Protein AF-A0A6G1ZBQ8-F1 (afdb_monomer_lite)

Organism: NCBI:txid328812

pLDDT: mean 77.05, std 15.31, range [40.59, 96.75]

Secondary structure (DSSP, 8-state):
--HHHHHHHHHHHH---HHHHHHHHHHHHHHHHHHHHSTTSHHHHHHHHHHHHHHHHHHHHHHHHT--

Foldseek 3Di:
DDPLVVLVVCCVVVVDDSVVSSVVVVVVVVVVVVVCVPPPCVPPVVVVVVVVVVVVVVVVVVVVVVVD

InterPro domains:
  IPR000119 Histone-like DNA-binding protein [PF00216] (1-37)
  IPR010992 Integration host factor (IHF)-like DNA-binding domain superfamily [G3DSA:4.10.520.10] (1-67)
  IPR010992 Integration host factor (IHF)-like DNA-binding domain superfamily [SSF47729] (1-39)

Structure (mmCIF, N/CA/C/O backbone):
data_AF-A0A6G1ZBQ8-F1
#
_entry.id   AF-A0A6G1ZBQ8-F1
#
loop_
_atom_site.group_PDB
_atom_site.id
_atom_site.type_symbol
_atom_site.label_atom_id
_atom_site.label_alt_id
_a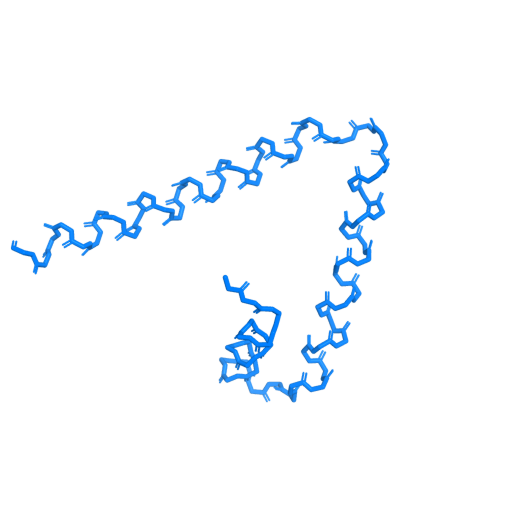tom_site.label_comp_id
_atom_site.label_asym_id
_atom_site.label_entity_id
_atom_site.label_seq_id
_atom_site.pdbx_PDB_ins_code
_atom_site.Cartn_x
_atom_site.Cartn_y
_atom_site.Cartn_z
_atom_site.occupancy
_atom_site.B_iso_or_equiv
_atom_site.auth_seq_id
_atom_site.auth_comp_id
_atom_site.auth_asym_id
_atom_site.auth_atom_id
_atom_site.pdbx_PDB_model_num
ATOM 1 N N . MET A 1 1 ? 1.721 12.544 -0.516 1.00 59.09 1 MET A N 1
ATOM 2 C CA . MET A 1 1 ? 2.216 11.730 -1.639 1.00 59.09 1 MET A CA 1
ATOM 3 C C . MET A 1 1 ? 0.993 11.187 -2.339 1.00 59.09 1 MET A C 1
ATOM 5 O O . MET A 1 1 ? 0.123 10.666 -1.649 1.00 59.09 1 MET A O 1
ATOM 9 N N . ASN A 1 2 ? 0.856 11.410 -3.640 1.00 84.81 2 ASN A N 1
ATOM 10 C CA . ASN A 1 2 ? -0.246 10.843 -4.414 1.00 84.81 2 ASN A CA 1
ATOM 11 C C . ASN A 1 2 ? 0.073 9.385 -4.803 1.00 84.81 2 ASN A C 1
ATOM 13 O O . ASN A 1 2 ? 1.226 8.955 -4.750 1.00 84.81 2 ASN A O 1
ATOM 17 N N . LYS A 1 3 ? -0.946 8.613 -5.191 1.00 86.31 3 LYS A N 1
ATOM 18 C CA . LYS A 1 3 ? -0.817 7.178 -5.497 1.00 86.31 3 LYS A CA 1
ATOM 19 C C . LYS A 1 3 ? 0.240 6.879 -6.570 1.00 86.31 3 LYS A C 1
ATOM 21 O O . LYS A 1 3 ? 1.005 5.930 -6.439 1.00 86.31 3 LYS A O 1
ATOM 26 N N . ARG A 1 4 ? 0.348 7.737 -7.591 1.00 88.00 4 ARG A N 1
ATOM 27 C CA . ARG A 1 4 ? 1.345 7.597 -8.668 1.00 88.00 4 ARG A CA 1
ATOM 28 C C . ARG A 1 4 ? 2.776 7.770 -8.164 1.00 88.00 4 ARG A C 1
ATOM 30 O O . ARG A 1 4 ? 3.647 7.006 -8.565 1.00 88.00 4 ARG A O 1
ATOM 37 N N . GLU A 1 5 ? 3.017 8.737 -7.283 1.00 89.88 5 GLU A N 1
ATOM 38 C CA . GLU A 1 5 ? 4.330 8.940 -6.655 1.00 89.88 5 GLU A CA 1
ATOM 39 C C . GLU A 1 5 ? 4.743 7.723 -5.816 1.00 89.88 5 GLU A C 1
ATOM 41 O O . GLU A 1 5 ? 5.901 7.314 -5.860 1.00 89.88 5 GLU A O 1
ATOM 46 N N . VAL A 1 6 ? 3.794 7.111 -5.096 1.00 87.88 6 VAL A N 1
ATOM 47 C CA . VAL A 1 6 ? 4.027 5.879 -4.322 1.00 87.88 6 VAL A CA 1
ATOM 48 C C . VAL A 1 6 ? 4.397 4.720 -5.239 1.00 87.88 6 VAL A C 1
ATOM 50 O O . VAL A 1 6 ? 5.433 4.097 -5.022 1.00 87.88 6 VAL A O 1
ATOM 53 N N . ILE A 1 7 ? 3.599 4.463 -6.279 1.00 92.81 7 ILE A N 1
ATOM 54 C CA . ILE A 1 7 ? 3.852 3.381 -7.242 1.00 92.81 7 ILE A CA 1
ATOM 55 C C . ILE A 1 7 ? 5.234 3.549 -7.881 1.00 92.81 7 ILE A C 1
ATOM 57 O O . ILE A 1 7 ? 6.019 2.605 -7.897 1.00 92.81 7 ILE A O 1
ATOM 61 N N . SER A 1 8 ? 5.561 4.762 -8.338 1.00 92.06 8 SER A N 1
ATOM 62 C CA . SER A 1 8 ? 6.857 5.057 -8.956 1.00 92.06 8 SER A CA 1
ATOM 63 C C . SER A 1 8 ? 8.021 4.802 -7.997 1.00 92.06 8 SER A C 1
ATOM 65 O O . SER A 1 8 ? 8.996 4.162 -8.378 1.00 92.06 8 SER A O 1
ATOM 67 N N . ALA A 1 9 ? 7.919 5.261 -6.746 1.00 91.75 9 ALA A N 1
ATOM 68 C CA . ALA A 1 9 ? 8.975 5.085 -5.753 1.00 91.75 9 ALA A CA 1
ATOM 69 C C . ALA A 1 9 ? 9.158 3.617 -5.331 1.00 91.75 9 ALA A C 1
ATOM 71 O O . ALA A 1 9 ? 10.278 3.186 -5.052 1.00 91.75 9 ALA A O 1
ATOM 72 N N . VAL A 1 10 ? 8.071 2.843 -5.258 1.00 90.00 10 VAL A N 1
ATOM 73 C CA . VAL A 1 10 ? 8.129 1.412 -4.931 1.00 90.00 10 VAL A CA 1
ATOM 74 C C . VAL A 1 10 ? 8.736 0.628 -6.090 1.00 90.00 10 VAL A C 1
ATOM 76 O O . VAL A 1 10 ? 9.634 -0.179 -5.852 1.00 90.00 10 VAL A O 1
ATOM 79 N N . ALA A 1 11 ? 8.316 0.900 -7.327 1.00 95.19 11 ALA A N 1
ATOM 80 C CA . ALA A 1 11 ? 8.868 0.268 -8.522 1.00 95.19 11 ALA A CA 1
ATOM 81 C C . ALA A 1 11 ? 10.378 0.530 -8.655 1.00 95.19 11 ALA A C 1
ATOM 83 O O . ALA A 1 11 ? 11.159 -0.410 -8.781 1.00 95.19 11 ALA A O 1
ATOM 84 N N . GLU A 1 12 ? 10.805 1.791 -8.512 1.00 95.31 12 GLU A N 1
ATOM 85 C CA . GLU A 1 12 ? 12.220 2.186 -8.573 1.00 95.31 12 GLU A CA 1
ATOM 86 C C . GLU A 1 12 ? 13.084 1.436 -7.545 1.00 95.31 12 GLU A C 1
ATOM 88 O O . GLU A 1 12 ? 14.184 0.988 -7.857 1.00 95.31 12 GLU A O 1
ATOM 93 N N . ARG A 1 13 ? 12.585 1.268 -6.315 1.00 94.75 13 ARG A N 1
ATOM 94 C CA . ARG A 1 13 ? 13.351 0.654 -5.217 1.00 94.75 13 ARG A CA 1
ATOM 95 C C . ARG A 1 13 ? 13.337 -0.868 -5.220 1.00 94.75 13 ARG A C 1
ATOM 97 O O . ARG A 1 13 ? 14.271 -1.476 -4.708 1.00 94.75 13 ARG A O 1
ATOM 104 N N . SER A 1 14 ? 12.258 -1.471 -5.705 1.00 91.50 14 SER A N 1
ATOM 105 C CA . SER A 1 14 ? 12.068 -2.925 -5.679 1.00 91.50 14 SER A CA 1
ATOM 106 C C . SER A 1 14 ? 12.477 -3.608 -6.982 1.00 91.50 14 SER A C 1
ATOM 108 O O . SER A 1 14 ? 12.674 -4.819 -6.986 1.00 91.50 14 SER A O 1
ATOM 110 N N . GLY A 1 15 ? 12.592 -2.857 -8.084 1.00 95.50 15 GLY A N 1
ATOM 111 C CA . GLY A 1 15 ? 12.787 -3.415 -9.423 1.00 95.50 15 GLY A CA 1
ATOM 112 C C . GLY A 1 15 ? 11.548 -4.127 -9.979 1.00 95.50 15 GLY A C 1
ATOM 113 O O . GLY A 1 15 ? 11.634 -4.774 -11.020 1.00 95.50 15 GLY A O 1
ATOM 114 N N . VAL A 1 16 ? 10.403 -4.030 -9.296 1.00 95.50 16 VAL A N 1
ATOM 115 C CA . VAL A 1 16 ? 9.124 -4.595 -9.738 1.00 95.50 16 VAL A CA 1
ATOM 116 C C . VAL A 1 16 ? 8.473 -3.657 -10.754 1.00 95.50 16 VAL A C 1
ATOM 118 O O . VAL A 1 16 ? 8.599 -2.434 -10.666 1.00 95.50 16 VAL A O 1
ATOM 121 N N . ASN A 1 17 ? 7.767 -4.228 -11.731 1.00 96.75 17 ASN A N 1
ATOM 122 C CA . ASN A 1 17 ? 7.035 -3.459 -12.732 1.00 96.75 17 ASN A CA 1
ATOM 123 C C . ASN A 1 17 ? 5.986 -2.543 -12.055 1.00 96.75 17 ASN A C 1
ATOM 125 O O . ASN A 1 17 ? 5.214 -3.030 -11.223 1.00 96.75 17 ASN A O 1
ATOM 129 N N . PRO A 1 18 ? 5.900 -1.247 -12.424 1.00 94.38 18 PRO A N 1
ATOM 130 C CA . PRO A 1 18 ? 4.867 -0.332 -11.939 1.00 94.38 18 PRO A CA 1
ATOM 131 C C . PRO A 1 18 ? 3.434 -0.878 -11.977 1.00 94.38 18 PRO A C 1
ATOM 133 O O . PRO A 1 18 ? 2.654 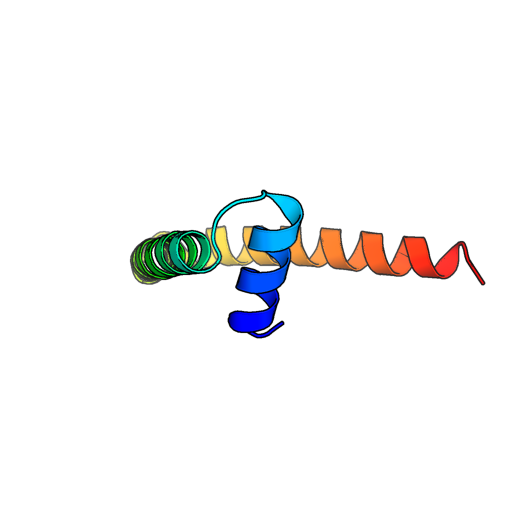-0.580 -11.075 1.00 94.38 18 PRO A O 1
ATOM 136 N N . GLU A 1 19 ? 3.081 -1.678 -12.985 1.00 95.19 19 GLU A N 1
ATOM 137 C CA . GLU A 1 19 ? 1.746 -2.286 -13.092 1.00 95.19 19 GLU A CA 1
ATOM 138 C C . GLU A 1 19 ? 1.468 -3.286 -11.964 1.00 95.19 19 GLU A C 1
ATOM 140 O O . GLU A 1 19 ? 0.379 -3.301 -11.389 1.00 95.19 19 GLU A O 1
ATOM 145 N N . ASP A 1 20 ? 2.468 -4.086 -11.595 1.00 95.75 20 ASP A N 1
ATOM 146 C CA . ASP A 1 20 ? 2.347 -5.039 -10.494 1.00 95.75 20 ASP A CA 1
ATOM 147 C C . ASP A 1 20 ? 2.381 -4.319 -9.141 1.00 95.75 20 ASP A C 1
ATOM 149 O O . ASP A 1 20 ? 1.628 -4.672 -8.234 1.00 95.75 20 ASP A O 1
ATOM 153 N N . CYS A 1 21 ? 3.167 -3.243 -9.014 1.00 94.12 21 CYS A N 1
ATOM 154 C CA . CYS A 1 21 ? 3.117 -2.366 -7.842 1.00 94.12 21 CYS A CA 1
ATOM 155 C C . CYS A 1 21 ? 1.732 -1.729 -7.658 1.00 94.12 21 CYS A C 1
ATOM 157 O O . CYS A 1 21 ? 1.265 -1.618 -6.526 1.00 94.12 21 CYS A O 1
ATOM 159 N N . ALA A 1 22 ? 1.076 -1.326 -8.751 1.00 93.62 22 ALA A N 1
ATOM 160 C CA . ALA A 1 22 ? -0.280 -0.790 -8.713 1.00 93.62 22 ALA A CA 1
ATOM 161 C C . ALA A 1 22 ? -1.279 -1.844 -8.222 1.00 93.62 22 ALA A C 1
ATOM 163 O O . ALA A 1 22 ? -1.996 -1.577 -7.267 1.00 93.62 22 ALA A O 1
ATOM 164 N N . ARG A 1 23 ? -1.249 -3.064 -8.780 1.00 95.44 23 ARG A N 1
ATOM 165 C CA . ARG A 1 23 ? -2.120 -4.173 -8.343 1.00 95.44 23 ARG A CA 1
ATOM 166 C C . ARG A 1 23 ? -1.968 -4.492 -6.860 1.00 95.44 23 ARG A C 1
ATOM 168 O O . ARG A 1 23 ? -2.961 -4.637 -6.158 1.00 95.44 23 ARG A O 1
ATOM 175 N N . VAL A 1 24 ? -0.729 -4.583 -6.376 1.00 93.94 24 VAL A N 1
ATOM 176 C CA . VAL A 1 24 ? -0.460 -4.856 -4.957 1.00 93.94 24 VAL A CA 1
ATOM 177 C C . VAL A 1 24 ? -0.974 -3.719 -4.079 1.00 93.94 24 VAL A C 1
ATOM 179 O O . VAL A 1 24 ? -1.569 -3.980 -3.036 1.00 93.94 24 VAL A O 1
ATOM 182 N N . LEU A 1 25 ? -0.759 -2.467 -4.491 1.00 92.06 25 LEU A N 1
ATOM 183 C CA . LEU A 1 25 ? -1.236 -1.305 -3.748 1.00 92.06 25 LEU A CA 1
ATOM 184 C C . LEU A 1 25 ? -2.769 -1.226 -3.734 1.00 92.06 25 LEU A C 1
ATOM 186 O O . LEU A 1 25 ? -3.333 -0.917 -2.691 1.00 92.06 25 LEU A O 1
ATOM 190 N N . ASP A 1 26 ? -3.432 -1.551 -4.844 1.00 91.25 26 ASP A N 1
ATOM 191 C CA . ASP A 1 26 ? -4.894 -1.611 -4.953 1.00 91.25 26 ASP A CA 1
ATOM 192 C C . ASP A 1 26 ? -5.468 -2.677 -4.010 1.00 91.25 26 ASP A C 1
ATOM 194 O O . ASP A 1 26 ? -6.323 -2.376 -3.182 1.00 91.25 26 ASP A O 1
ATOM 198 N N . SER A 1 27 ? -4.933 -3.901 -4.057 1.00 94.00 27 SER A N 1
ATOM 199 C CA . SER A 1 27 ? -5.341 -4.983 -3.153 1.00 94.00 27 SER A CA 1
ATOM 200 C C . SER A 1 27 ? -5.058 -4.659 -1.686 1.00 94.00 27 SER A C 1
ATOM 202 O O . SER A 1 27 ? -5.849 -4.997 -0.809 1.00 94.00 27 SER A O 1
ATOM 204 N N . PHE A 1 28 ? -3.944 -3.983 -1.396 1.00 89.31 28 PHE A N 1
ATOM 205 C CA . PHE A 1 28 ? -3.654 -3.504 -0.050 1.00 89.31 28 PHE A CA 1
ATOM 206 C C . PHE A 1 28 ? -4.676 -2.460 0.412 1.00 89.31 28 PHE A C 1
ATOM 208 O O . PHE A 1 28 ? -5.140 -2.545 1.544 1.00 89.31 28 PHE A O 1
ATOM 215 N N . GLU A 1 29 ? -5.043 -1.496 -0.438 1.00 87.56 29 GLU A N 1
ATOM 216 C CA . GLU A 1 29 ? -6.068 -0.491 -0.133 1.00 87.56 29 GLU A CA 1
ATOM 217 C C . GLU A 1 29 ? -7.440 -1.133 0.121 1.00 87.56 29 GLU A C 1
ATOM 219 O O . GLU A 1 29 ? -8.126 -0.718 1.055 1.00 87.56 29 GLU A O 1
ATOM 224 N N . GLU A 1 30 ? -7.826 -2.154 -0.649 1.00 87.38 30 GLU A N 1
ATOM 225 C CA . GLU A 1 30 ? -9.071 -2.908 -0.446 1.00 87.38 30 GLU A CA 1
ATOM 226 C C . GLU A 1 30 ? -9.075 -3.646 0.894 1.00 87.38 30 GLU A C 1
ATOM 228 O O . GLU A 1 30 ? -9.940 -3.376 1.728 1.00 87.38 30 GLU A O 1
ATOM 233 N N . VAL A 1 31 ? -8.067 -4.487 1.154 1.00 86.62 31 VAL A N 1
ATOM 234 C CA . VAL A 1 31 ? -7.939 -5.226 2.423 1.00 86.62 31 VAL A CA 1
ATOM 235 C C . VAL A 1 31 ? -7.885 -4.258 3.601 1.00 86.62 31 VAL A C 1
ATOM 237 O O . VAL A 1 31 ? -8.574 -4.435 4.601 1.00 86.62 31 VAL A O 1
ATOM 240 N N . PHE A 1 32 ? -7.107 -3.183 3.479 1.00 81.81 32 PHE A N 1
ATOM 241 C CA . PHE A 1 32 ? -7.037 -2.154 4.505 1.00 81.81 32 PHE A CA 1
ATOM 242 C C . PHE A 1 32 ? -8.399 -1.489 4.734 1.00 81.81 32 PHE A C 1
ATOM 244 O O . PHE A 1 32 ? -8.778 -1.270 5.882 1.00 81.81 32 PHE A O 1
ATOM 251 N N . THR A 1 33 ? -9.151 -1.196 3.669 1.00 80.62 33 THR A N 1
ATOM 252 C CA . THR A 1 33 ? -10.492 -0.597 3.745 1.00 80.62 33 THR A CA 1
ATOM 253 C C . THR A 1 33 ? -11.498 -1.536 4.409 1.00 80.62 33 THR A C 1
ATOM 255 O O . THR A 1 33 ? -12.293 -1.099 5.243 1.00 80.62 33 THR A O 1
ATOM 258 N N . GLU A 1 34 ? -11.468 -2.824 4.084 1.00 82.56 34 GLU A N 1
ATOM 259 C CA . GLU A 1 34 ? -12.318 -3.846 4.700 1.00 82.56 34 GLU A CA 1
ATOM 260 C C . GLU A 1 34 ? -12.028 -3.978 6.198 1.00 82.56 34 GLU A C 1
ATOM 262 O O . GLU A 1 34 ? -12.946 -3.882 7.018 1.00 82.56 34 GLU A O 1
ATOM 267 N N . GLU A 1 35 ? -10.751 -4.063 6.571 1.00 75.12 35 GLU A N 1
ATOM 268 C CA . GLU A 1 35 ? -10.331 -4.130 7.971 1.00 75.12 35 GLU A CA 1
ATOM 269 C C . GLU A 1 35 ? -10.732 -2.855 8.733 1.00 75.12 35 GLU A C 1
ATOM 271 O O . GLU A 1 35 ? -11.355 -2.937 9.793 1.00 75.12 35 GLU A O 1
ATOM 276 N N . ILE A 1 36 ? -10.499 -1.652 8.175 1.00 69.00 36 ILE A N 1
ATOM 277 C CA . ILE A 1 36 ? -10.967 -0.396 8.792 1.00 69.00 36 ILE A CA 1
ATOM 278 C C . ILE A 1 36 ? -12.456 -0.226 8.818 1.00 69.00 36 ILE A C 1
ATOM 280 O O . ILE A 1 36 ? -12.919 0.418 9.744 1.00 69.00 36 ILE A O 1
ATOM 284 N N . THR A 1 37 ? -13.229 -0.752 7.885 1.00 72.38 37 THR A N 1
ATOM 285 C CA . THR A 1 37 ? -14.685 -0.601 7.931 1.00 72.38 37 THR A CA 1
ATOM 286 C C . THR A 1 37 ? -15.332 -1.638 8.849 1.00 72.38 37 THR A C 1
ATOM 288 O O . THR A 1 37 ? -16.361 -1.323 9.460 1.00 72.38 37 THR A O 1
ATOM 291 N N . GLY A 1 38 ? -14.656 -2.772 9.074 1.00 68.38 38 GLY A N 1
ATOM 292 C CA . GLY A 1 38 ? -14.894 -3.749 10.133 1.00 68.38 38 GLY A CA 1
ATOM 293 C C . GLY A 1 38 ? -14.820 -3.115 11.527 1.00 68.38 38 GLY A C 1
ATOM 294 O O . GLY A 1 38 ? -13.770 -2.955 12.142 1.00 68.38 38 GLY A O 1
ATOM 295 N N . SER A 1 39 ? -15.982 -2.735 12.045 1.00 55.66 39 SER A N 1
ATOM 296 C CA . SER A 1 39 ? -16.265 -1.910 13.231 1.00 55.66 39 SER A CA 1
ATOM 297 C C . SER A 1 39 ? -15.562 -2.229 14.568 1.00 55.66 39 SER A C 1
ATOM 299 O O . SER A 1 39 ? -15.751 -1.471 15.517 1.00 55.66 39 SER A O 1
ATOM 301 N N . LYS A 1 40 ? -14.739 -3.279 14.688 1.00 58.31 40 LYS A N 1
ATOM 302 C CA . LYS A 1 40 ? -14.062 -3.647 15.948 1.00 58.31 40 LYS A CA 1
ATOM 303 C C . LYS A 1 40 ? -12.653 -3.077 16.117 1.00 58.31 40 LYS A C 1
ATOM 305 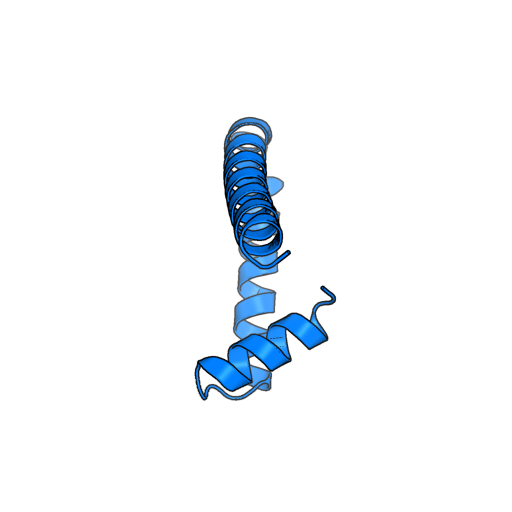O O . LYS A 1 40 ? -12.241 -2.875 17.254 1.00 58.31 40 LYS A O 1
ATOM 310 N N . TRP A 1 41 ? -11.921 -2.791 15.039 1.00 59.72 41 TRP A N 1
ATOM 311 C CA . TRP A 1 41 ? -10.502 -2.404 15.145 1.00 59.72 41 TRP A CA 1
ATOM 312 C C . TRP A 1 41 ? -10.241 -0.891 14.981 1.00 59.72 41 TRP A C 1
ATOM 314 O O . TRP A 1 41 ? -9.135 -0.415 15.248 1.00 59.72 41 TRP A O 1
ATOM 324 N N . LYS A 1 42 ? -11.276 -0.127 14.583 1.00 62.94 42 LYS A N 1
ATOM 325 C CA . LYS A 1 42 ? -11.192 1.270 14.113 1.00 62.94 42 LYS A CA 1
ATOM 326 C C . LYS A 1 42 ? -10.420 2.204 15.046 1.00 62.94 42 LYS A C 1
ATOM 328 O O . LYS A 1 42 ? -9.643 3.013 14.567 1.00 62.94 42 LYS A 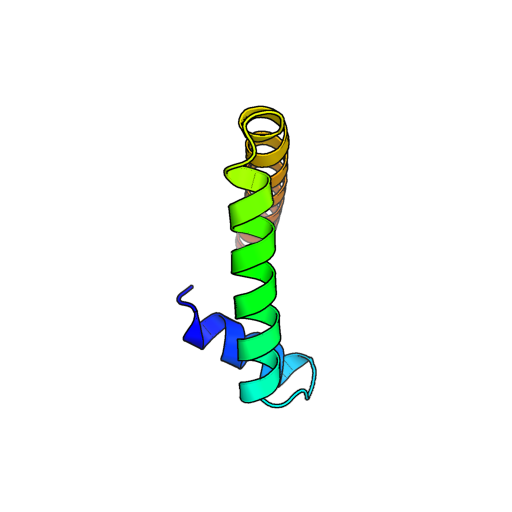O 1
ATOM 333 N N . ASN A 1 43 ? -10.586 2.092 16.360 1.00 61.53 43 ASN A N 1
ATOM 334 C CA . ASN A 1 43 ? -9.904 3.005 17.284 1.00 61.53 43 ASN A CA 1
ATOM 335 C C . ASN A 1 43 ? -8.473 2.554 17.611 1.00 61.53 43 ASN A C 1
ATOM 337 O O . ASN A 1 43 ? -7.602 3.388 17.807 1.00 61.53 43 ASN A O 1
ATOM 341 N N . ALA A 1 44 ? -8.203 1.247 17.646 1.00 66.19 44 ALA A N 1
ATOM 342 C CA . ALA A 1 44 ? -6.902 0.731 18.070 1.00 66.19 44 ALA A CA 1
ATOM 343 C C . ALA A 1 44 ? -5.837 0.852 16.971 1.00 66.19 44 ALA A C 1
ATOM 345 O O . ALA A 1 44 ? -4.695 1.212 17.253 1.00 66.19 44 ALA A O 1
ATOM 346 N N . VAL A 1 45 ? -6.200 0.583 15.714 1.00 69.75 45 VAL A N 1
ATOM 347 C CA . VAL A 1 45 ? -5.229 0.628 14.613 1.00 69.75 45 VAL A CA 1
ATOM 348 C C . VAL A 1 45 ? -4.993 2.027 14.079 1.00 69.75 45 VAL A C 1
ATOM 350 O O . VAL A 1 45 ? -3.858 2.346 13.731 1.00 69.75 45 VAL A O 1
ATOM 353 N N . PHE A 1 46 ? -5.998 2.902 14.087 1.00 66.31 46 PHE A N 1
ATOM 354 C CA . PHE A 1 46 ? -5.753 4.303 13.759 1.00 66.31 46 PHE A CA 1
ATOM 355 C C . PHE A 1 46 ? -4.735 4.929 14.722 1.00 66.31 46 PHE A C 1
ATOM 357 O O . PHE A 1 46 ? -3.787 5.549 14.251 1.00 66.31 46 PHE A O 1
ATOM 364 N N . GLU A 1 47 ? -4.846 4.689 16.033 1.00 70.25 47 GLU A N 1
ATOM 365 C CA . GLU A 1 47 ? -3.852 5.148 17.018 1.00 70.25 47 GLU A CA 1
ATOM 366 C C . GLU A 1 47 ? -2.452 4.569 16.753 1.00 70.25 47 GLU A C 1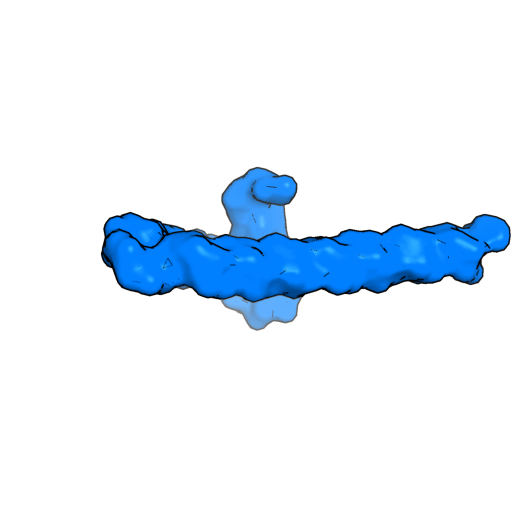
ATOM 368 O O . GLU A 1 47 ? -1.458 5.295 16.797 1.00 70.25 47 GLU A O 1
ATOM 373 N N . GLN A 1 48 ? -2.347 3.285 16.391 1.00 71.44 48 GLN A N 1
ATOM 374 C CA . GLN A 1 48 ? -1.055 2.678 16.043 1.00 71.44 48 GLN A CA 1
ATOM 375 C C . GLN A 1 48 ? -0.447 3.267 14.763 1.00 71.44 48 GLN A C 1
ATOM 377 O O . GLN A 1 48 ? 0.754 3.538 14.720 1.00 71.44 48 GLN A O 1
ATOM 382 N N . ILE A 1 49 ? -1.254 3.505 13.728 1.00 71.06 49 ILE A N 1
ATOM 383 C CA . ILE A 1 49 ? -0.793 4.098 12.467 1.00 71.06 49 ILE A CA 1
ATOM 384 C C . ILE A 1 49 ? -0.386 5.556 12.682 1.00 71.06 49 ILE A C 1
ATOM 386 O O . ILE A 1 49 ? 0.686 5.960 12.230 1.00 71.06 49 ILE A O 1
ATOM 390 N N . TYR A 1 50 ? -1.182 6.341 13.412 1.00 67.25 50 TYR A N 1
ATOM 391 C CA . TYR A 1 50 ? -0.823 7.712 13.774 1.00 67.25 50 TYR A CA 1
ATOM 392 C C . TYR A 1 50 ? 0.449 7.762 14.629 1.00 67.25 50 TYR A C 1
ATOM 394 O O . TYR A 1 50 ? 1.304 8.612 14.377 1.00 67.25 50 TYR A O 1
ATOM 402 N N . GLY A 1 51 ? 0.619 6.829 15.570 1.00 74.62 51 GLY A N 1
ATOM 403 C CA . GLY A 1 51 ? 1.841 6.678 16.361 1.00 74.62 51 GLY A CA 1
ATOM 404 C C . GLY A 1 51 ? 3.072 6.335 15.514 1.00 74.62 51 GLY A C 1
ATOM 405 O O . GLY A 1 51 ? 4.147 6.895 15.705 1.00 74.62 51 GLY A O 1
ATOM 406 N N . LEU A 1 52 ? 2.937 5.466 14.514 1.00 76.25 52 LEU A N 1
ATOM 407 C CA . LEU A 1 52 ? 4.039 5.154 13.598 1.00 76.25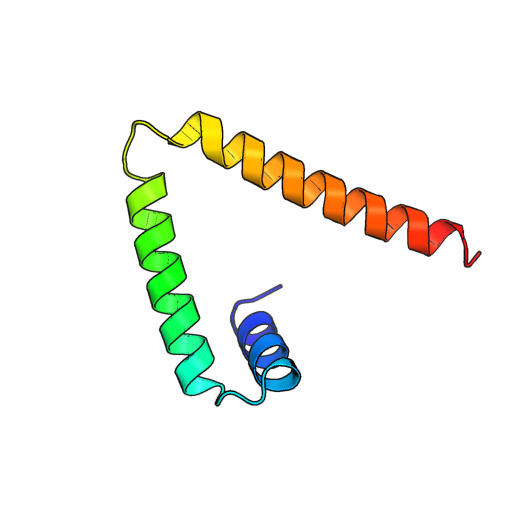 52 LEU A CA 1
ATOM 408 C C . LEU A 1 52 ? 4.377 6.338 12.681 1.00 76.25 52 LEU A C 1
ATOM 410 O O . LEU A 1 52 ? 5.552 6.642 12.457 1.00 76.25 52 LEU A O 1
ATOM 414 N N . LEU A 1 53 ? 3.363 7.045 12.178 1.00 71.44 53 LEU A N 1
ATOM 415 C CA . LEU A 1 53 ? 3.550 8.235 11.349 1.00 71.44 53 LEU A CA 1
ATOM 416 C C . LEU A 1 53 ? 4.180 9.394 12.133 1.00 71.44 53 LEU A C 1
ATOM 418 O O . LEU A 1 53 ? 5.018 10.109 11.577 1.00 71.44 53 LEU A O 1
ATOM 422 N N . SER A 1 54 ? 3.830 9.580 13.411 1.00 68.38 54 SER A N 1
ATOM 423 C CA . SER A 1 54 ? 4.444 10.600 14.268 1.00 68.38 54 SER A CA 1
ATOM 424 C C . SER A 1 54 ? 5.920 10.297 14.532 1.00 68.38 54 SER A C 1
ATOM 426 O O . SER A 1 54 ? 6.748 11.194 14.381 1.00 68.38 54 SER A O 1
ATOM 428 N N . LEU A 1 55 ? 6.283 9.032 14.771 1.00 74.62 55 LEU A N 1
ATOM 429 C CA . LEU A 1 55 ? 7.680 8.600 14.920 1.00 74.62 55 LEU A CA 1
ATOM 430 C C . LEU A 1 55 ? 8.505 8.803 13.638 1.00 74.62 55 LEU A C 1
ATOM 432 O O . LEU A 1 55 ? 9.657 9.244 13.691 1.00 74.62 55 LEU A O 1
ATOM 436 N N . ILE A 1 56 ? 7.927 8.522 12.466 1.00 75.25 56 ILE A N 1
ATOM 437 C CA . ILE A 1 56 ? 8.582 8.779 11.171 1.00 75.25 56 ILE A CA 1
ATOM 438 C C . ILE A 1 56 ? 8.764 10.290 10.949 1.00 75.25 56 ILE A C 1
ATOM 440 O O . ILE A 1 56 ? 9.819 10.727 10.476 1.00 75.25 56 ILE A O 1
ATOM 444 N N . LYS A 1 57 ? 7.765 11.101 11.319 1.00 65.88 57 LYS A N 1
ATOM 445 C CA . LYS A 1 57 ? 7.820 12.568 11.230 1.00 65.88 57 LYS A CA 1
ATOM 446 C C . LYS A 1 57 ? 8.875 13.157 12.171 1.00 65.88 57 LYS A C 1
ATOM 448 O O . LYS A 1 57 ? 9.623 14.042 11.758 1.00 65.88 57 LYS A O 1
ATOM 453 N N . GLU A 1 58 ? 8.988 12.635 13.388 1.00 71.75 58 GLU A N 1
ATOM 454 C CA . GLU A 1 58 ? 9.986 13.056 14.374 1.00 71.75 58 GLU A CA 1
ATOM 455 C C . GLU A 1 58 ? 11.413 12.721 13.915 1.00 71.75 58 GLU A C 1
ATOM 457 O O . GLU A 1 58 ? 12.288 13.591 13.922 1.00 71.75 58 GLU A O 1
ATOM 462 N N . LYS A 1 59 ? 11.638 11.510 13.380 1.00 63.53 59 LYS A N 1
ATOM 463 C CA . LYS A 1 59 ? 12.931 11.131 12.783 1.00 63.53 59 LYS A CA 1
ATOM 464 C C . LYS A 1 59 ? 13.325 12.015 11.600 1.00 63.53 59 LYS A C 1
ATOM 466 O O . LYS A 1 59 ? 14.506 12.321 11.441 1.00 63.53 59 LYS A O 1
ATOM 471 N N . LYS A 1 60 ? 12.366 12.433 10.768 1.00 60.12 60 LYS A N 1
ATOM 472 C CA . LYS A 1 60 ? 12.630 13.337 9.638 1.00 60.12 60 LYS A CA 1
ATOM 473 C C . LYS A 1 60 ? 13.032 14.740 10.113 1.00 60.12 60 LYS A C 1
ATOM 475 O O . LYS A 1 60 ? 14.000 15.281 9.588 1.00 60.12 60 LYS A O 1
ATOM 480 N N . ASN A 1 61 ? 12.345 15.293 11.114 1.00 59.47 61 ASN A N 1
ATOM 481 C CA . ASN A 1 61 ? 12.655 16.621 11.657 1.00 59.47 61 ASN A CA 1
ATOM 482 C C . ASN A 1 61 ? 14.015 16.655 12.377 1.00 59.47 61 ASN A C 1
ATOM 484 O O . ASN A 1 61 ? 14.790 17.585 12.174 1.00 59.47 61 ASN A O 1
ATOM 488 N N . ASN A 1 62 ? 14.350 15.615 13.146 1.00 57.72 62 ASN A N 1
ATOM 489 C CA . ASN A 1 62 ? 15.616 15.541 13.890 1.00 57.72 62 ASN A CA 1
ATOM 490 C C . ASN A 1 62 ? 16.841 15.331 12.967 1.00 57.72 62 ASN A C 1
ATOM 492 O O . ASN A 1 62 ? 17.950 15.796 13.233 1.00 57.72 62 ASN A O 1
ATOM 496 N N . LYS A 1 63 ? 16.644 14.682 11.810 1.00 52.19 63 LYS A N 1
ATOM 497 C CA . LYS A 1 63 ? 17.685 14.571 10.775 1.00 52.19 63 LYS A CA 1
ATOM 498 C C . LYS A 1 63 ? 17.938 15.901 10.047 1.00 52.19 63 LYS A C 1
ATOM 500 O O . LYS A 1 63 ? 19.032 16.102 9.535 1.00 52.19 63 LYS A O 1
ATOM 505 N N . GLN A 1 64 ? 16.953 16.803 10.010 1.00 49.62 64 GLN A N 1
ATOM 506 C CA . GLN A 1 64 ? 17.065 18.125 9.383 1.00 49.62 64 GLN A CA 1
ATOM 507 C C . GLN A 1 64 ? 17.731 19.160 10.309 1.00 49.62 64 GLN A C 1
ATOM 509 O O . GLN A 1 64 ? 18.447 20.025 9.819 1.00 49.62 64 GLN A O 1
ATOM 514 N N . SER A 1 65 ? 17.580 19.031 11.634 1.00 51.47 65 SER A N 1
ATOM 515 C CA . SER A 1 65 ? 18.235 19.899 12.630 1.00 51.47 65 SER A CA 1
ATOM 516 C C . SER A 1 65 ? 19.712 19.578 12.895 1.00 51.47 65 SER A C 1
ATOM 518 O O . SER A 1 65 ? 20.390 20.379 13.520 1.00 51.47 65 SER A O 1
ATOM 520 N N . ASN A 1 66 ? 20.219 18.426 12.439 1.00 48.34 66 ASN A N 1
ATOM 521 C CA . ASN A 1 66 ? 21.646 18.062 12.517 1.00 48.34 66 ASN A CA 1
ATOM 522 C C . ASN A 1 66 ? 22.440 18.439 11.244 1.00 48.34 66 ASN A C 1
ATOM 524 O O . ASN A 1 66 ? 23.605 18.073 11.116 1.00 48.34 66 ASN A O 1
ATOM 528 N N . LEU A 1 67 ? 21.805 19.125 10.285 1.00 50.06 67 LEU A N 1
ATOM 529 C CA . LEU A 1 67 ? 22.415 19.608 9.036 1.00 50.06 67 LEU A CA 1
ATOM 530 C C . LEU A 1 67 ? 22.289 21.138 8.858 1.00 50.06 67 LEU A C 1
ATOM 532 O O . LEU A 1 67 ? 22.464 21.634 7.746 1.00 50.06 67 LEU A O 1
ATOM 536 N N . SER A 1 68 ? 21.971 21.887 9.919 1.00 40.59 68 SER A N 1
ATOM 537 C CA . SER A 1 68 ? 21.984 23.362 9.940 1.00 40.59 68 SER A CA 1
ATOM 538 C C . SER A 1 68 ? 23.006 23.888 10.932 1.00 40.59 68 SER A C 1
ATOM 540 O O . SER A 1 68 ? 23.158 23.245 11.993 1.00 40.59 68 SER A O 1
#

Sequence (68 aa):
MNKREVISAVAERSGVNPEDCARVLDSFEEVFTEEITGSKWKNAVFEQIYGLLSLIKEKKNNKQSNLS

Radius of gyration: 15.68 Å; chains: 1; bounding box: 39×29×31 Å